Protein AF-A0A485KFQ1-F1 (afdb_monomer_lite)

Organism: NCBI:txid120398

Sequence (146 aa):
MKNAKMRSSYVKPFLTPDNMKERLRFAMGFLQPRLNGTYFFGNMYNYVHIDEKWFYLTTVKKKFYVYANEVVATRACKSKRFITKVMFLAAVARPRYDANKKCIFDRKIGIWPFVQKSVAVRTSRNRPKGAILTVTQSVDSDVYYD

Secondary structure (DSSP, 8-state):
------------PPPPHHHHHHHHHHHHTTEEE-TTS-EEE---TT-EEEEEEEEESS-SS------TTSPPPP---S-GGGS-EEEEEEEEE--EE-TT--EEE-SEEEEEE-EEEEE-SS-BTTB-TT-EEEEEPPP-GGG---

Radius of gyration: 24.22 Å; chains: 1; bounding box: 56×61×54 Å

InterPro domains:
  IPR036397 Ribonuclease H superfamily [G3DSA:3.30.420.10] (4-146)

Structure (mmCIF, N/CA/C/O backbone):
data_AF-A0A485KFQ1-F1
#
_entry.id   AF-A0A485KFQ1-F1
#
loop_
_atom_site.group_PDB
_atom_site.id
_atom_site.type_symbol
_atom_site.label_atom_id
_atom_site.label_alt_id
_atom_site.label_comp_id
_atom_site.label_asym_id
_atom_site.label_entity_id
_atom_site.label_seq_id
_atom_site.pdbx_PDB_ins_code
_atom_site.Cartn_x
_atom_site.Cartn_y
_atom_site.Cartn_z
_atom_site.occupancy
_atom_site.B_iso_or_equiv
_atom_site.auth_seq_id
_atom_site.auth_comp_id
_atom_site.auth_asym_id
_atom_site.auth_atom_id
_atom_site.pdbx_PDB_model_num
ATOM 1 N N . MET A 1 1 ? 16.852 43.339 10.471 1.00 48.38 1 MET A N 1
ATOM 2 C CA . MET A 1 1 ? 15.991 42.231 10.948 1.00 48.38 1 MET A CA 1
ATOM 3 C C . MET A 1 1 ? 16.315 40.971 10.153 1.00 48.38 1 MET A C 1
ATOM 5 O O . MET A 1 1 ? 16.280 41.025 8.931 1.00 48.38 1 MET A O 1
ATOM 9 N N . LYS A 1 2 ? 16.696 39.861 10.802 1.00 49.91 2 LYS A N 1
ATOM 10 C CA . LYS A 1 2 ? 16.892 38.575 10.110 1.00 49.91 2 LYS A CA 1
ATOM 11 C C . LYS A 1 2 ? 15.522 37.917 9.927 1.00 49.91 2 LYS A C 1
ATOM 13 O O . LYS A 1 2 ? 14.891 37.545 10.910 1.00 49.91 2 LYS A O 1
ATOM 18 N N . ASN A 1 3 ? 15.064 37.797 8.683 1.00 57.81 3 ASN A N 1
ATOM 19 C CA . ASN A 1 3 ? 13.780 37.169 8.369 1.00 57.81 3 ASN A CA 1
ATOM 20 C C . ASN A 1 3 ? 13.894 35.647 8.518 1.00 57.81 3 ASN A C 1
ATOM 22 O O . ASN A 1 3 ? 14.621 34.994 7.767 1.00 57.81 3 ASN A O 1
ATOM 26 N N . ALA A 1 4 ? 13.173 35.078 9.485 1.00 61.41 4 ALA A N 1
ATOM 27 C CA . ALA A 1 4 ? 13.074 33.635 9.653 1.00 61.41 4 ALA A CA 1
ATOM 28 C C . ALA A 1 4 ? 12.219 33.030 8.525 1.00 61.41 4 ALA A C 1
ATOM 30 O O . ALA A 1 4 ? 11.092 33.461 8.285 1.00 61.41 4 ALA A O 1
ATOM 31 N N . LYS A 1 5 ? 12.752 32.019 7.825 1.00 71.81 5 LYS A N 1
ATOM 32 C CA . LYS A 1 5 ? 12.019 31.226 6.825 1.00 71.81 5 LYS A CA 1
ATOM 33 C C . LYS A 1 5 ? 11.690 29.854 7.402 1.00 71.81 5 LYS A C 1
ATOM 35 O O . LYS A 1 5 ? 12.584 29.152 7.869 1.00 71.81 5 LYS A O 1
ATOM 40 N N . MET A 1 6 ? 10.423 29.454 7.319 1.00 67.00 6 MET A N 1
ATOM 41 C CA . MET A 1 6 ? 9.980 28.118 7.718 1.00 67.00 6 MET A CA 1
ATOM 42 C C . MET A 1 6 ? 10.586 27.063 6.784 1.00 67.00 6 MET A C 1
ATOM 44 O O . MET A 1 6 ? 10.418 27.134 5.566 1.00 67.00 6 MET A O 1
ATOM 48 N N . ARG A 1 7 ? 11.292 26.082 7.354 1.00 77.25 7 ARG A N 1
ATOM 49 C CA . ARG A 1 7 ? 11.815 24.907 6.645 1.00 77.25 7 ARG A CA 1
ATOM 50 C C . ARG A 1 7 ? 11.368 23.642 7.369 1.00 77.25 7 ARG A C 1
ATOM 52 O O . ARG A 1 7 ? 11.371 23.603 8.594 1.00 77.25 7 ARG A O 1
ATOM 59 N N . SER A 1 8 ? 11.006 22.614 6.610 1.00 83.44 8 SER A N 1
ATOM 60 C CA . SER A 1 8 ? 10.687 21.283 7.131 1.00 83.44 8 SER A CA 1
ATOM 61 C C . SER A 1 8 ? 11.793 20.296 6.776 1.00 83.44 8 SER A C 1
ATOM 63 O O . SER A 1 8 ? 12.249 20.267 5.632 1.00 83.44 8 SER A O 1
ATOM 65 N N . SER A 1 9 ? 12.177 19.450 7.727 1.00 88.94 9 SER A N 1
ATOM 66 C CA . SER A 1 9 ? 12.984 18.255 7.487 1.00 88.94 9 SER A CA 1
ATOM 67 C C . SER A 1 9 ? 12.147 17.008 7.774 1.00 88.94 9 SER A C 1
ATOM 69 O O . SER A 1 9 ? 11.267 17.013 8.635 1.00 88.94 9 SER A O 1
ATOM 71 N N . TYR A 1 10 ? 12.406 15.940 7.024 1.00 89.25 10 TYR A N 1
ATOM 72 C CA . TYR A 1 10 ? 11.812 14.628 7.260 1.00 89.25 10 TYR A CA 1
ATOM 73 C C . TYR A 1 10 ? 12.889 13.694 7.791 1.00 89.25 10 TYR A C 1
ATOM 75 O O . 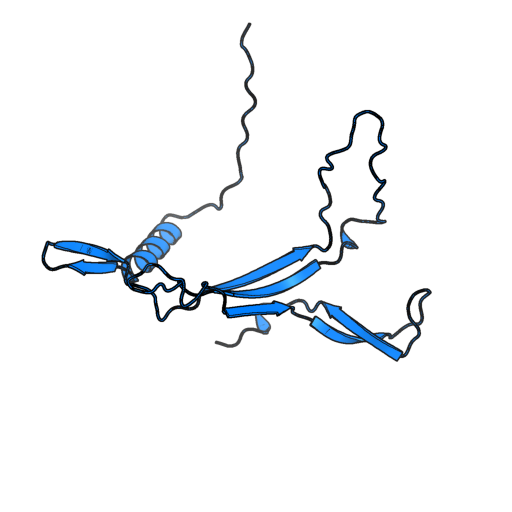TYR A 1 10 ? 14.023 13.722 7.307 1.00 89.25 10 TYR A O 1
ATOM 83 N N . VAL A 1 11 ? 12.522 12.847 8.750 1.00 89.00 11 VAL A N 1
ATOM 84 C CA . VAL A 1 11 ? 13.382 11.747 9.188 1.00 89.00 11 VAL A CA 1
ATOM 85 C C . VAL A 1 11 ? 13.553 10.792 8.011 1.00 89.00 11 VAL A C 1
ATOM 87 O O . VAL A 1 11 ? 12.570 10.335 7.426 1.00 89.00 11 VAL A O 1
ATOM 90 N N . LYS A 1 12 ? 14.803 10.516 7.646 1.00 88.12 12 LYS A N 1
ATOM 91 C CA . LYS A 1 12 ? 15.149 9.529 6.623 1.00 88.12 12 LYS A CA 1
ATOM 92 C C . LYS A 1 12 ? 15.696 8.279 7.313 1.00 88.12 12 LYS A C 1
ATOM 94 O O . LYS A 1 12 ? 16.394 8.428 8.317 1.00 88.12 12 LYS A O 1
ATOM 99 N N . PRO A 1 13 ? 15.417 7.073 6.794 1.00 87.88 13 PRO A N 1
ATOM 100 C CA . PRO A 1 13 ? 16.066 5.863 7.276 1.00 87.88 13 PRO A CA 1
ATOM 101 C C . PRO A 1 13 ? 17.586 6.006 7.191 1.00 87.88 13 PRO A C 1
ATOM 103 O O . PRO A 1 13 ? 18.110 6.483 6.181 1.00 87.88 13 PRO A O 1
ATOM 106 N N . PHE A 1 14 ? 18.283 5.598 8.246 1.00 91.38 14 PHE A N 1
ATOM 107 C CA . PHE A 1 14 ? 19.738 5.575 8.257 1.00 91.38 14 PHE A CA 1
ATOM 108 C C . PHE A 1 14 ? 20.232 4.392 7.414 1.00 91.38 14 PHE A C 1
ATOM 110 O O . PHE A 1 14 ? 19.858 3.247 7.665 1.00 91.38 14 PHE A O 1
ATOM 117 N N . LEU A 1 15 ? 21.040 4.667 6.390 1.00 92.62 15 LEU A N 1
ATOM 118 C CA . LEU A 1 15 ? 21.641 3.639 5.542 1.00 92.62 15 LEU A CA 1
ATOM 119 C C . LEU A 1 15 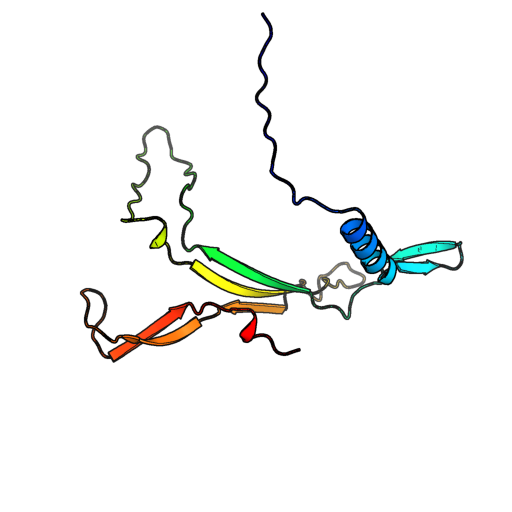? 23.107 3.479 5.925 1.00 92.62 15 LEU A C 1
ATOM 121 O O . LEU A 1 15 ? 23.888 4.418 5.782 1.00 92.62 15 LEU A O 1
ATOM 125 N N . THR A 1 16 ? 23.471 2.283 6.383 1.00 95.69 16 THR A N 1
ATOM 126 C CA . THR A 1 16 ? 24.873 1.908 6.566 1.00 95.69 16 THR A CA 1
ATOM 127 C C . THR A 1 16 ? 25.563 1.773 5.200 1.00 95.69 16 THR A C 1
ATOM 129 O O . THR A 1 16 ? 24.884 1.564 4.185 1.00 95.69 16 THR A O 1
ATOM 132 N N . PRO A 1 17 ? 26.903 1.867 5.143 1.00 96.69 17 PRO A N 1
ATOM 133 C CA . PRO A 1 17 ? 27.654 1.595 3.918 1.00 96.69 17 PRO A CA 1
ATOM 134 C C . PRO A 1 17 ? 27.314 0.230 3.299 1.00 96.69 17 PRO A C 1
ATOM 136 O O . PRO A 1 17 ? 27.126 0.137 2.086 1.00 96.69 17 PRO A O 1
ATOM 139 N N . ASP A 1 18 ? 27.126 -0.800 4.129 1.00 96.25 18 ASP A N 1
ATOM 140 C CA . ASP A 1 18 ? 26.746 -2.141 3.672 1.00 96.25 18 ASP A CA 1
ATOM 141 C C . ASP A 1 18 ? 25.340 -2.172 3.061 1.00 96.25 18 ASP A C 1
ATOM 143 O O . ASP A 1 18 ? 25.164 -2.675 1.951 1.00 96.25 18 ASP A O 1
ATOM 147 N N . ASN A 1 19 ? 24.352 -1.530 3.700 1.00 94.75 19 ASN A N 1
ATOM 148 C CA . ASN A 1 19 ? 22.999 -1.405 3.143 1.00 94.75 19 ASN A CA 1
ATOM 149 C C . ASN A 1 19 ? 23.012 -0.682 1.790 1.00 94.75 19 ASN A C 1
ATOM 151 O O . ASN A 1 19 ? 22.238 -1.009 0.890 1.00 94.75 19 ASN A O 1
ATOM 155 N N . MET A 1 20 ? 23.875 0.325 1.632 1.00 95.69 20 MET A N 1
ATOM 156 C CA . MET A 1 20 ? 24.024 1.042 0.368 1.00 95.69 20 MET A CA 1
ATOM 157 C C . MET A 1 20 ? 24.623 0.142 -0.717 1.00 95.69 20 MET A C 1
ATOM 159 O O . MET A 1 20 ? 24.123 0.130 -1.844 1.00 95.69 20 MET A O 1
ATOM 163 N N . LYS A 1 21 ? 25.648 -0.641 -0.369 1.00 96.56 21 LYS A N 1
ATOM 164 C CA . LYS A 1 21 ? 26.307 -1.589 -1.273 1.00 96.56 21 LYS A CA 1
ATOM 165 C C . LYS A 1 21 ? 25.350 -2.679 -1.748 1.00 96.56 21 LYS A C 1
ATOM 167 O O . LYS A 1 21 ? 25.287 -2.935 -2.948 1.00 96.56 21 LYS A O 1
ATOM 172 N N . GLU A 1 22 ? 24.567 -3.266 -0.848 1.00 96.50 22 GLU A N 1
ATOM 173 C CA . GLU A 1 22 ? 23.577 -4.290 -1.201 1.00 96.50 22 GLU A CA 1
ATOM 174 C C . GLU A 1 22 ? 22.467 -3.740 -2.096 1.00 96.50 22 GLU A C 1
ATOM 176 O O . GLU A 1 22 ? 22.130 -4.332 -3.121 1.00 96.50 22 GLU A O 1
ATOM 181 N N . ARG A 1 23 ? 21.954 -2.543 -1.796 1.00 95.00 23 ARG A N 1
ATOM 182 C CA . ARG A 1 23 ? 20.960 -1.888 -2.660 1.00 95.00 23 ARG A CA 1
ATOM 183 C C . ARG A 1 23 ? 21.502 -1.597 -4.056 1.00 95.00 23 ARG A C 1
ATOM 185 O O . ARG A 1 23 ? 20.757 -1.717 -5.027 1.00 95.00 23 ARG A O 1
ATOM 192 N N . LEU A 1 24 ? 22.775 -1.213 -4.160 1.00 95.00 24 LEU A N 1
ATOM 193 C CA . LEU A 1 24 ? 23.425 -0.984 -5.447 1.00 95.00 24 LEU A CA 1
ATOM 194 C C . LEU A 1 24 ? 23.588 -2.292 -6.227 1.00 95.00 24 LEU A C 1
ATOM 196 O O . LEU A 1 24 ? 23.235 -2.331 -7.402 1.00 95.00 24 LEU A O 1
ATOM 200 N N . ARG A 1 25 ? 24.057 -3.363 -5.574 1.00 96.06 25 ARG A N 1
ATOM 201 C CA . ARG A 1 25 ? 24.165 -4.705 -6.170 1.00 96.06 25 ARG A CA 1
ATOM 202 C C . ARG A 1 25 ? 22.820 -5.192 -6.698 1.00 96.06 25 ARG A C 1
ATOM 204 O O . ARG A 1 25 ? 22.731 -5.600 -7.852 1.00 96.06 25 ARG A O 1
ATOM 211 N N . PHE A 1 26 ? 21.769 -5.068 -5.889 1.00 93.50 26 PHE A N 1
ATOM 212 C CA . PHE A 1 26 ? 20.406 -5.397 -6.294 1.00 93.50 26 PHE A CA 1
ATOM 213 C C . PHE A 1 26 ? 19.979 -4.602 -7.535 1.00 93.50 26 PHE A C 1
ATOM 215 O O . PHE A 1 26 ? 19.541 -5.191 -8.517 1.00 93.50 26 PHE A O 1
ATOM 222 N N . ALA A 1 27 ? 20.167 -3.277 -7.538 1.00 92.62 27 ALA A N 1
ATOM 223 C CA . ALA A 1 27 ? 19.824 -2.430 -8.682 1.00 92.62 27 ALA A CA 1
ATOM 224 C C . ALA A 1 27 ? 20.617 -2.789 -9.953 1.00 92.62 27 ALA A C 1
ATOM 226 O O . ALA A 1 27 ? 20.053 -2.783 -11.048 1.00 92.62 27 ALA A O 1
ATOM 227 N N . MET A 1 28 ? 21.902 -3.132 -9.812 1.00 92.38 28 MET A N 1
ATOM 228 C CA . MET A 1 28 ? 22.753 -3.569 -10.922 1.00 92.38 28 MET A CA 1
ATOM 229 C C . MET A 1 28 ? 22.262 -4.873 -11.556 1.00 92.38 28 MET A C 1
ATOM 231 O O . MET A 1 28 ? 22.378 -5.019 -12.769 1.00 92.38 28 MET A O 1
ATOM 235 N N . GLY A 1 29 ? 21.645 -5.776 -10.787 1.00 91.38 29 GLY A N 1
ATOM 236 C CA . GLY A 1 29 ? 21.062 -7.019 -11.307 1.00 91.38 29 GLY A CA 1
ATOM 237 C C . GLY A 1 29 ? 19.942 -6.818 -12.339 1.00 91.38 29 GLY A C 1
ATOM 238 O O . GLY A 1 29 ? 19.640 -7.731 -13.101 1.00 91.38 29 GLY A O 1
ATOM 239 N N . PHE A 1 30 ? 19.346 -5.622 -12.412 1.00 91.06 30 PHE A N 1
ATOM 240 C CA . PHE A 1 30 ? 18.318 -5.286 -13.407 1.00 91.06 30 PHE A CA 1
ATOM 241 C C . PHE A 1 30 ? 18.877 -4.626 -14.672 1.00 91.06 30 PHE A C 1
ATOM 243 O O . PHE A 1 30 ? 18.112 -4.342 -15.602 1.00 91.06 30 PHE A O 1
ATOM 250 N N . LEU A 1 31 ? 20.179 -4.336 -14.709 1.00 92.81 31 LEU A N 1
ATOM 251 C CA . LEU A 1 31 ? 20.824 -3.715 -15.857 1.00 92.81 31 LEU A CA 1
ATOM 252 C C . LEU A 1 31 ? 21.191 -4.766 -16.902 1.00 92.81 31 LEU A C 1
ATOM 254 O O . LEU A 1 31 ? 21.726 -5.827 -16.597 1.00 92.81 31 LEU A O 1
ATOM 258 N N . GLN A 1 32 ? 20.929 -4.432 -18.158 1.00 89.75 32 GLN A N 1
ATOM 259 C CA . GLN A 1 32 ? 21.298 -5.220 -19.323 1.00 89.75 32 GLN A CA 1
ATOM 260 C C . GLN A 1 32 ? 22.300 -4.422 -20.170 1.00 89.75 32 GLN A C 1
ATOM 262 O O . GLN A 1 32 ? 22.094 -3.219 -20.385 1.00 89.75 32 GLN A O 1
ATOM 267 N N . PRO A 1 33 ? 23.392 -5.051 -20.638 1.00 89.56 33 PRO A N 1
ATOM 268 C CA . PRO A 1 33 ? 24.381 -4.387 -21.476 1.00 89.56 33 PRO A CA 1
ATOM 269 C C . PRO A 1 33 ? 23.849 -4.166 -22.899 1.00 89.56 33 PRO A C 1
ATOM 271 O O . PRO A 1 33 ? 23.048 -4.947 -23.416 1.00 89.56 33 PRO A O 1
ATOM 274 N N . ARG A 1 34 ? 24.323 -3.107 -23.558 1.00 87.69 34 ARG A N 1
ATOM 275 C CA . ARG A 1 34 ? 24.144 -2.857 -24.996 1.00 87.69 34 ARG A CA 1
ATOM 276 C C . ARG A 1 34 ? 25.470 -2.971 -25.734 1.00 87.69 34 ARG A C 1
ATOM 278 O O . ARG A 1 34 ? 26.535 -2.750 -25.169 1.00 87.69 34 ARG A O 1
ATOM 285 N N . LEU A 1 35 ? 25.373 -3.209 -27.042 1.00 86.06 35 LEU A N 1
ATOM 286 C CA . LEU A 1 35 ? 26.518 -3.301 -27.957 1.00 86.06 35 LEU A CA 1
ATOM 287 C C . LEU A 1 35 ? 27.389 -2.032 -27.990 1.00 86.06 35 LEU A C 1
ATOM 289 O O . LEU A 1 35 ? 28.575 -2.109 -28.273 1.00 86.06 35 LEU A O 1
ATOM 293 N N . ASN A 1 36 ? 26.825 -0.867 -27.665 1.00 88.62 36 ASN A N 1
ATOM 294 C CA . ASN A 1 36 ? 27.540 0.412 -27.614 1.00 88.62 36 ASN A CA 1
ATOM 295 C C . ASN A 1 36 ? 28.207 0.701 -26.249 1.00 88.62 36 ASN A C 1
ATOM 297 O O . ASN A 1 36 ? 28.537 1.851 -25.970 1.00 88.62 36 ASN A O 1
ATOM 301 N N . GLY A 1 37 ? 28.322 -0.296 -25.365 1.00 86.69 37 GLY A N 1
ATOM 302 C CA . GLY A 1 37 ? 28.915 -0.145 -24.031 1.00 86.69 37 GLY A CA 1
ATOM 303 C C . GLY A 1 37 ? 28.029 0.566 -22.999 1.00 86.69 37 GLY A C 1
ATOM 304 O O . GLY A 1 37 ? 28.458 0.773 -21.866 1.00 86.69 37 GLY A O 1
ATOM 305 N N . THR A 1 38 ? 26.792 0.935 -23.354 1.00 90.19 38 THR A N 1
ATOM 306 C CA . THR A 1 38 ? 25.824 1.518 -22.407 1.00 90.19 38 THR A CA 1
ATOM 307 C C . THR A 1 38 ? 24.973 0.442 -21.733 1.00 90.19 38 THR A C 1
ATOM 309 O O . THR A 1 38 ? 24.852 -0.677 -22.229 1.00 90.19 38 THR A O 1
ATOM 312 N N . TYR A 1 39 ? 24.346 0.789 -20.609 1.00 90.62 39 TYR A N 1
ATOM 313 C CA . TYR A 1 39 ? 23.421 -0.085 -19.889 1.00 90.62 39 TYR A CA 1
ATOM 314 C C . TYR A 1 39 ? 22.001 0.469 -19.954 1.00 90.62 39 TYR A C 1
ATOM 316 O O . TYR A 1 39 ? 21.788 1.680 -20.023 1.00 90.62 39 TYR A O 1
ATOM 324 N N . PHE A 1 40 ? 21.014 -0.415 -19.893 1.00 91.12 40 PHE A N 1
ATOM 325 C CA . PHE A 1 40 ? 19.613 -0.046 -19.731 1.00 91.12 40 PHE A CA 1
ATOM 326 C C . PHE A 1 40 ? 18.939 -0.997 -18.749 1.00 91.12 40 PHE A C 1
ATOM 328 O O . PHE A 1 40 ? 19.368 -2.134 -18.582 1.00 91.12 40 PHE A O 1
ATOM 335 N N . PHE A 1 41 ? 17.874 -0.541 -18.099 1.00 90.38 41 PHE A N 1
ATOM 336 C CA . PHE A 1 41 ? 17.059 -1.428 -17.278 1.00 90.38 41 PHE A CA 1
ATOM 337 C C . PHE A 1 41 ? 16.277 -2.389 -18.168 1.00 90.38 41 PHE A C 1
ATOM 339 O O . PHE A 1 41 ? 15.653 -1.959 -19.145 1.00 90.38 41 PHE A O 1
ATOM 346 N N . GLY A 1 42 ? 16.265 -3.669 -17.796 1.00 89.12 42 GLY A N 1
ATOM 347 C CA . GLY A 1 42 ? 15.388 -4.654 -18.416 1.00 89.12 42 GLY A CA 1
ATOM 348 C C . GLY A 1 42 ? 13.933 -4.170 -18.440 1.00 89.12 42 GLY A C 1
ATOM 349 O O . GLY A 1 42 ? 13.503 -3.328 -17.648 1.00 89.12 42 GLY A O 1
ATOM 350 N N . ASN A 1 43 ? 13.134 -4.691 -19.370 1.00 88.69 43 ASN A N 1
ATOM 351 C CA . ASN A 1 43 ? 11.747 -4.240 -19.513 1.00 88.69 43 ASN A CA 1
ATOM 352 C C . ASN A 1 43 ? 10.866 -4.582 -18.289 1.00 88.69 43 ASN A C 1
ATOM 354 O O . ASN A 1 43 ? 9.818 -3.967 -18.111 1.00 88.69 43 ASN A O 1
ATOM 358 N N . MET A 1 44 ? 11.295 -5.510 -17.429 1.00 90.69 44 MET A N 1
ATOM 359 C CA . MET A 1 44 ? 10.584 -5.958 -16.228 1.00 90.69 44 MET A CA 1
ATOM 360 C C . MET A 1 44 ? 9.140 -6.429 -16.489 1.00 90.6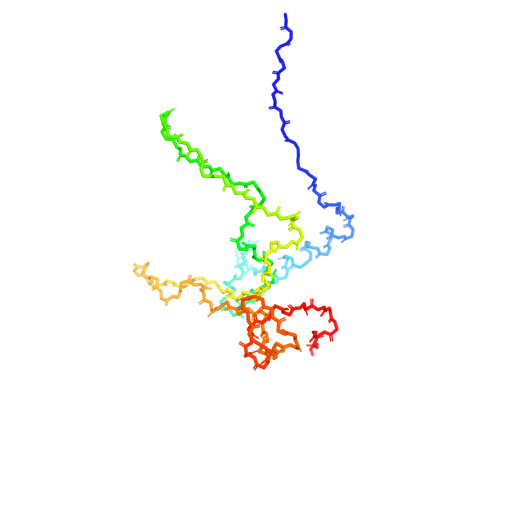9 44 MET A C 1
ATOM 362 O O . MET A 1 44 ? 8.307 -6.409 -15.587 1.00 90.69 44 MET A O 1
ATOM 366 N N . TYR A 1 45 ? 8.808 -6.870 -17.709 1.00 91.19 45 TYR A N 1
ATOM 367 C CA . TYR A 1 45 ? 7.441 -7.300 -18.029 1.00 91.19 45 TYR A CA 1
ATOM 368 C C . TYR A 1 45 ? 7.014 -8.576 -17.300 1.00 91.19 45 TYR A C 1
ATOM 370 O O . TYR A 1 45 ? 5.812 -8.796 -17.159 1.00 91.19 45 TYR A O 1
ATOM 378 N N . ASN A 1 46 ? 7.977 -9.359 -16.809 1.00 91.69 46 ASN A N 1
ATOM 379 C CA . ASN A 1 46 ? 7.751 -10.591 -16.052 1.00 91.69 46 ASN A CA 1
ATOM 380 C C . ASN A 1 46 ? 7.796 -10.378 -14.529 1.00 91.69 46 ASN A C 1
ATOM 382 O O . ASN A 1 46 ? 7.808 -11.350 -13.784 1.00 91.69 46 ASN A O 1
ATOM 386 N N . TYR A 1 47 ? 7.843 -9.126 -14.060 1.00 92.94 47 TYR A N 1
ATOM 387 C CA . TYR A 1 47 ? 7.870 -8.811 -12.635 1.00 92.94 47 TYR A CA 1
ATOM 388 C C . TYR A 1 47 ? 6.508 -8.323 -12.155 1.00 92.94 47 TYR A C 1
ATOM 390 O O . TYR A 1 47 ? 5.880 -7.454 -12.768 1.00 92.94 47 TYR A O 1
ATOM 398 N N . VAL A 1 48 ? 6.101 -8.854 -11.006 1.00 94.62 48 VAL A N 1
ATOM 399 C CA . VAL A 1 48 ? 4.969 -8.373 -10.223 1.00 94.62 48 VAL A CA 1
ATOM 400 C C . VAL A 1 48 ? 5.519 -7.818 -8.916 1.00 94.62 48 VAL A C 1
ATOM 402 O O . VAL A 1 48 ? 6.203 -8.517 -8.175 1.00 94.62 48 VAL A O 1
ATOM 405 N N . HIS A 1 49 ? 5.243 -6.548 -8.647 1.00 93.94 49 HIS A N 1
ATOM 406 C CA . HIS A 1 49 ? 5.572 -5.902 -7.387 1.00 93.94 49 HIS A CA 1
ATOM 407 C C . HIS A 1 49 ? 4.404 -6.069 -6.427 1.00 93.94 49 HIS A C 1
ATOM 409 O O . HIS A 1 49 ? 3.273 -5.695 -6.753 1.00 93.94 49 HIS A O 1
ATOM 415 N N . ILE A 1 50 ? 4.697 -6.617 -5.255 1.00 94.75 50 ILE A N 1
ATOM 416 C CA . ILE A 1 50 ? 3.729 -6.870 -4.195 1.00 94.75 50 ILE A CA 1
ATOM 417 C C . ILE A 1 50 ? 4.143 -6.041 -2.983 1.00 94.75 50 ILE A C 1
ATOM 419 O O . ILE A 1 50 ? 5.325 -5.982 -2.651 1.00 94.75 50 ILE A O 1
ATOM 423 N N . ASP A 1 51 ? 3.180 -5.370 -2.363 1.00 94.06 51 ASP A N 1
ATOM 424 C CA . ASP A 1 51 ? 3.391 -4.579 -1.151 1.00 94.06 51 ASP A CA 1
ATOM 425 C C . ASP A 1 51 ? 2.174 -4.683 -0.231 1.00 94.06 51 ASP A C 1
ATOM 427 O O . ASP A 1 51 ? 1.031 -4.793 -0.693 1.00 94.06 51 ASP A O 1
ATOM 431 N N . GLU A 1 52 ? 2.417 -4.611 1.073 1.00 92.19 52 GLU A N 1
ATOM 432 C CA . GLU A 1 52 ? 1.372 -4.531 2.085 1.00 92.19 52 GLU A CA 1
ATOM 433 C C . GLU A 1 52 ? 1.196 -3.097 2.564 1.00 92.19 52 GLU A C 1
ATOM 435 O O . GLU A 1 52 ? 2.151 -2.369 2.840 1.00 92.19 52 GLU A O 1
ATOM 440 N N . LYS A 1 53 ? -0.057 -2.680 2.745 1.00 90.94 53 LYS A N 1
ATOM 441 C CA . LYS A 1 53 ? -0.339 -1.339 3.244 1.00 90.94 53 LYS A CA 1
ATOM 442 C C . LYS A 1 53 ? -1.536 -1.278 4.170 1.00 90.94 53 LYS A C 1
ATOM 444 O O . LYS A 1 53 ? -2.615 -1.782 3.872 1.00 90.94 53 LYS A O 1
ATOM 449 N N . TRP A 1 54 ? -1.362 -0.551 5.273 1.00 90.62 54 TRP A N 1
ATOM 450 C CA . TRP A 1 54 ? -2.450 -0.177 6.172 1.00 90.62 54 TRP A CA 1
ATOM 451 C C . TRP A 1 54 ? -3.248 1.003 5.615 1.00 90.62 54 TRP A C 1
ATOM 453 O O . TRP A 1 54 ? -2.725 2.109 5.451 1.00 90.62 54 TRP A O 1
ATOM 463 N N . PHE A 1 55 ? -4.543 0.791 5.406 1.00 90.19 55 PHE A N 1
ATOM 464 C CA . PHE A 1 55 ? -5.508 1.825 5.060 1.00 90.19 55 PHE A CA 1
ATOM 465 C C . PHE A 1 55 ? -6.374 2.156 6.268 1.00 90.19 55 PHE A C 1
ATOM 467 O O . PHE A 1 55 ? -6.969 1.279 6.892 1.00 90.19 55 PHE A O 1
ATOM 474 N N . TYR A 1 56 ? -6.461 3.442 6.592 1.00 90.25 56 TYR A N 1
ATOM 475 C CA . TYR A 1 56 ? -7.304 3.937 7.672 1.00 90.25 56 TYR A CA 1
ATOM 476 C C . TYR A 1 56 ? -8.631 4.418 7.094 1.00 90.25 56 TYR A C 1
ATOM 478 O O . TYR A 1 56 ? -8.637 5.234 6.173 1.00 90.25 56 TYR A O 1
ATOM 486 N N . LEU A 1 57 ? -9.750 3.988 7.682 1.00 87.94 57 LEU A N 1
ATOM 487 C CA . LEU A 1 57 ? -11.088 4.439 7.276 1.00 87.94 57 LEU A CA 1
ATOM 488 C C . LEU A 1 57 ? -11.233 5.966 7.395 1.00 87.94 57 LEU A C 1
ATOM 490 O O . LEU A 1 57 ? -11.963 6.610 6.646 1.00 87.94 57 LEU A O 1
ATOM 494 N N . THR A 1 58 ? -10.496 6.569 8.329 1.00 87.62 58 THR A N 1
ATOM 495 C CA . THR A 1 58 ? -10.314 8.014 8.398 1.00 87.62 58 THR A CA 1
ATOM 496 C C . THR A 1 58 ? -8.933 8.387 8.917 1.00 87.62 58 THR A C 1
ATOM 498 O O . THR A 1 58 ? -8.372 7.712 9.770 1.00 87.62 58 THR A O 1
ATOM 501 N N . THR A 1 59 ? -8.423 9.543 8.498 1.00 86.19 59 THR A N 1
ATOM 502 C CA . THR A 1 59 ? -7.266 10.176 9.133 1.00 86.19 59 THR A CA 1
ATOM 503 C C . THR A 1 59 ? -7.658 10.922 10.410 1.00 86.19 59 THR A C 1
ATOM 505 O O . THR A 1 59 ? -8.801 11.360 10.575 1.00 86.19 59 THR A O 1
ATOM 508 N N . VAL A 1 60 ? -6.680 11.085 11.307 1.00 86.50 60 VAL A N 1
ATOM 509 C CA . VAL A 1 60 ? -6.805 11.872 12.547 1.00 86.50 60 VAL A CA 1
ATOM 510 C C . VAL A 1 60 ? -7.002 13.354 12.237 1.00 86.50 60 VAL A C 1
ATOM 512 O O . VAL A 1 60 ? -7.842 14.015 12.834 1.00 86.50 60 VAL A O 1
ATOM 515 N N . LYS A 1 61 ? -6.221 13.873 11.287 1.00 85.00 61 LYS A N 1
ATOM 516 C CA . LYS A 1 61 ? -6.330 15.240 10.788 1.00 85.00 61 LYS A CA 1
ATOM 517 C C . LYS A 1 61 ? -6.803 15.168 9.342 1.00 85.00 61 LYS A C 1
ATOM 519 O O . LYS A 1 61 ? -6.109 14.606 8.494 1.00 85.00 61 LYS A O 1
ATOM 524 N N . LYS A 1 62 ? -7.986 15.713 9.069 1.00 86.00 62 LYS A N 1
ATOM 525 C CA . LYS A 1 62 ? -8.534 15.865 7.719 1.00 86.00 62 LYS A CA 1
ATOM 526 C C . LYS A 1 62 ? -8.747 17.353 7.471 1.00 86.00 62 LYS A C 1
ATOM 528 O O . LYS A 1 62 ? -9.272 18.041 8.340 1.00 86.00 62 LYS A O 1
ATOM 533 N N . LYS A 1 63 ? -8.267 17.846 6.331 1.00 86.44 63 LYS A N 1
ATOM 534 C CA . LYS A 1 63 ? -8.509 19.225 5.904 1.00 86.44 63 LYS A CA 1
ATOM 535 C C . LYS A 1 63 ? -9.854 19.257 5.186 1.00 86.44 63 LYS A C 1
ATOM 537 O O . LYS A 1 63 ? -10.082 18.421 4.314 1.00 86.44 63 LYS A O 1
ATOM 542 N N . PHE A 1 64 ? -10.716 20.183 5.579 1.00 86.19 64 PHE A N 1
ATOM 543 C CA . PHE A 1 64 ? -11.978 20.461 4.907 1.00 86.19 64 PHE A CA 1
ATOM 544 C C . PHE A 1 64 ? -11.864 21.834 4.256 1.00 86.19 64 PHE A C 1
ATOM 546 O O . PHE A 1 64 ? -11.317 22.753 4.863 1.00 86.19 64 PHE A O 1
ATOM 553 N N . TYR A 1 65 ? -12.343 21.942 3.023 1.00 88.12 65 TYR A N 1
ATOM 554 C CA . TYR A 1 65 ? -12.599 23.225 2.386 1.00 88.12 65 TYR A CA 1
ATOM 555 C C . TYR A 1 65 ? -14.059 23.546 2.672 1.00 88.12 65 TYR A C 1
ATOM 557 O O . TYR A 1 65 ? -14.925 22.728 2.376 1.00 88.12 65 TYR A O 1
ATOM 565 N N . VAL A 1 66 ? -14.290 24.664 3.345 1.00 91.75 66 VAL A N 1
ATOM 566 C CA . VAL A 1 66 ? -15.593 25.081 3.865 1.00 91.75 66 VAL A CA 1
ATOM 567 C C . VAL A 1 66 ? -15.715 26.571 3.562 1.00 91.75 66 VAL A C 1
ATOM 569 O O . VAL A 1 66 ? -14.710 27.286 3.663 1.00 91.75 66 VAL A O 1
ATOM 572 N N . TYR A 1 67 ? -16.889 27.028 3.122 1.00 89.88 67 TYR A N 1
ATOM 573 C CA . TYR A 1 67 ? -17.106 28.452 2.858 1.00 89.88 67 TYR A CA 1
ATOM 574 C C . TYR A 1 67 ? -17.071 29.253 4.168 1.00 89.88 67 TYR A C 1
ATOM 576 O O . TYR A 1 67 ? -17.258 28.706 5.251 1.00 89.88 67 TYR A O 1
ATOM 584 N N . ALA A 1 68 ? -16.800 30.560 4.091 1.00 89.19 68 ALA A N 1
ATOM 585 C CA . ALA A 1 68 ? -16.548 31.389 5.277 1.00 89.19 68 ALA A CA 1
ATOM 586 C C . ALA A 1 68 ? -17.709 31.408 6.295 1.00 89.19 68 ALA A C 1
ATOM 588 O O . ALA A 1 68 ? -17.488 31.645 7.479 1.00 89.19 68 ALA A O 1
ATOM 589 N N . ASN A 1 69 ? -18.933 31.156 5.834 1.00 92.25 69 ASN A N 1
ATOM 590 C CA . ASN A 1 69 ? -20.165 31.125 6.618 1.00 92.25 69 ASN A CA 1
ATOM 591 C C . ASN A 1 69 ? -20.617 29.708 7.019 1.00 92.25 69 ASN A C 1
ATOM 593 O O . ASN A 1 69 ? -21.669 29.558 7.636 1.00 92.25 69 ASN A O 1
ATOM 597 N N . GLU A 1 70 ? -19.864 28.668 6.669 1.00 91.25 70 GLU A N 1
ATOM 598 C CA . GLU A 1 70 ? -20.225 27.283 6.954 1.00 91.25 70 GLU A CA 1
ATOM 599 C C . GLU A 1 70 ? -19.460 26.737 8.168 1.00 91.25 70 GLU A C 1
ATOM 601 O O . GLU A 1 70 ? -18.280 27.017 8.393 1.00 91.25 70 GLU A O 1
ATOM 606 N N . VAL A 1 71 ? -20.133 25.902 8.961 1.00 87.81 71 VAL A N 1
ATOM 607 C CA . VAL A 1 71 ? -19.526 25.251 10.127 1.00 87.81 71 VAL A CA 1
ATOM 608 C C . VAL A 1 71 ? -18.856 23.950 9.696 1.00 87.81 71 VAL A C 1
ATOM 610 O O . VAL A 1 71 ? -19.468 23.087 9.066 1.00 87.81 71 VAL A O 1
ATOM 613 N N . VAL A 1 72 ? -17.593 23.766 10.083 1.00 88.44 72 VAL A N 1
ATOM 614 C CA . VAL A 1 72 ? -16.873 22.511 9.839 1.00 88.44 72 VAL A CA 1
ATOM 615 C C . VAL A 1 72 ? -17.543 21.374 10.616 1.00 88.44 72 VAL A C 1
ATOM 617 O O . VAL A 1 72 ? -17.710 21.455 11.834 1.00 88.44 72 VAL A O 1
ATOM 620 N N . ALA A 1 73 ? -17.874 20.279 9.926 1.00 85.94 73 ALA A N 1
ATOM 621 C CA . ALA A 1 73 ? -18.455 19.096 10.555 1.00 85.94 73 ALA A CA 1
ATOM 622 C C . ALA A 1 73 ? -17.586 18.602 11.725 1.00 85.94 73 ALA A C 1
ATOM 624 O O . ALA A 1 73 ? -16.406 18.273 11.558 1.00 85.94 73 ALA A O 1
ATOM 625 N N . THR A 1 74 ? -18.183 18.518 12.916 1.00 85.06 74 THR A N 1
ATOM 626 C CA . THR A 1 74 ? -17.478 18.048 14.112 1.00 85.06 74 THR A CA 1
ATOM 627 C C . THR A 1 74 ? -17.267 16.542 14.017 1.00 85.06 74 THR A C 1
ATOM 629 O O . THR A 1 74 ? -18.204 15.772 13.812 1.00 85.06 74 THR A O 1
ATOM 632 N N . ARG A 1 75 ? -16.015 16.101 14.171 1.00 86.81 75 ARG A N 1
ATOM 633 C CA . ARG A 1 75 ? -15.639 14.685 14.108 1.00 86.81 75 ARG A CA 1
ATOM 634 C C . ARG A 1 75 ? -15.061 14.253 15.442 1.00 86.81 75 ARG A C 1
ATOM 636 O O . ARG A 1 75 ? -13.929 14.601 15.764 1.00 86.81 75 ARG A O 1
ATOM 643 N N . ALA A 1 76 ? -15.830 13.471 16.193 1.00 83.94 76 ALA A N 1
ATOM 644 C CA . ALA A 1 76 ? -15.425 12.953 17.492 1.00 83.94 76 ALA A CA 1
ATOM 645 C C . ALA A 1 76 ? -15.239 11.431 17.446 1.00 83.94 76 ALA A C 1
ATOM 647 O O . ALA A 1 76 ? -16.057 10.696 16.897 1.00 83.94 76 ALA A O 1
ATOM 648 N N . CYS A 1 77 ? -14.156 10.951 18.053 1.00 83.06 77 CYS A N 1
ATOM 649 C CA . CYS A 1 77 ? -13.953 9.541 18.369 1.00 83.06 77 CYS A CA 1
ATOM 650 C C . CYS A 1 77 ? -13.319 9.447 19.761 1.00 83.06 77 CYS A C 1
ATOM 652 O O . CYS A 1 77 ? -12.572 10.340 20.154 1.00 83.06 77 CYS A O 1
ATOM 654 N N . LYS A 1 78 ? -13.603 8.376 20.512 1.00 84.19 78 LYS A N 1
ATOM 655 C CA . LYS A 1 78 ? -13.094 8.227 21.890 1.00 84.19 78 LYS A CA 1
ATOM 656 C C . LYS A 1 78 ? -11.561 8.171 21.963 1.00 84.19 78 LYS A C 1
ATOM 658 O O . LYS A 1 78 ? -10.975 8.601 22.945 1.00 84.19 78 LYS A O 1
ATOM 663 N N . SER A 1 79 ? -10.907 7.612 20.943 1.00 86.94 79 SER A N 1
ATOM 664 C CA . SER A 1 79 ? -9.447 7.535 20.827 1.00 86.94 79 SER A CA 1
ATOM 665 C C . SER A 1 79 ? -9.049 7.228 19.386 1.00 86.94 79 SER A C 1
ATOM 667 O O . SER A 1 79 ? -9.756 6.502 18.686 1.00 86.94 79 SER A O 1
ATOM 669 N N . LYS A 1 80 ? -7.866 7.699 18.970 1.00 84.94 80 LYS A N 1
ATOM 670 C CA . LYS A 1 80 ? -7.261 7.383 17.662 1.00 84.94 80 LYS A CA 1
ATOM 671 C C . LYS A 1 80 ? -7.095 5.874 17.443 1.00 84.94 80 LYS A C 1
ATOM 673 O O . LYS A 1 80 ? -7.131 5.424 16.306 1.00 84.94 80 LYS A O 1
ATOM 678 N N . ARG A 1 81 ? -6.948 5.096 18.525 1.00 84.38 81 ARG A N 1
ATOM 679 C CA . ARG A 1 81 ? -6.828 3.628 18.478 1.00 84.38 81 ARG A CA 1
ATOM 680 C C . ARG A 1 81 ? -8.094 2.930 17.965 1.00 84.38 81 ARG A C 1
ATOM 682 O O . ARG A 1 81 ? -7.993 1.821 17.465 1.00 84.38 81 ARG A O 1
ATOM 689 N N . PHE A 1 82 ? -9.261 3.571 18.066 1.00 83.56 82 PHE A N 1
ATOM 690 C CA . PHE A 1 82 ? -10.531 3.021 17.576 1.00 83.56 82 PHE A CA 1
ATOM 691 C C . PHE A 1 82 ? -10.807 3.338 16.102 1.00 83.56 82 PHE A C 1
ATOM 693 O O . PHE A 1 82 ? -11.859 2.965 15.588 1.00 83.56 82 PHE A O 1
ATOM 700 N N . ILE A 1 83 ? -9.899 4.037 15.414 1.00 87.38 83 ILE A N 1
ATOM 701 C CA . ILE A 1 83 ? -10.014 4.228 13.971 1.00 87.38 83 ILE A CA 1
ATOM 702 C C . ILE A 1 83 ? -9.747 2.882 13.301 1.00 87.38 83 ILE A C 1
ATOM 704 O O . ILE A 1 83 ? -8.645 2.344 13.405 1.00 87.38 83 ILE A O 1
ATOM 708 N N . THR A 1 84 ? -10.747 2.360 12.593 1.00 87.19 84 THR A N 1
ATOM 709 C CA . THR A 1 84 ? -10.612 1.123 11.824 1.00 87.19 84 THR A CA 1
ATOM 710 C C . THR A 1 84 ? -9.481 1.261 10.810 1.00 87.19 84 THR A C 1
ATOM 712 O O . THR A 1 84 ? -9.495 2.167 9.969 1.00 87.19 84 THR A O 1
ATOM 715 N N . LYS A 1 85 ? -8.510 0.352 10.899 1.00 90.44 85 LYS A N 1
ATOM 716 C CA . LYS A 1 85 ? -7.435 0.182 9.925 1.00 90.44 85 LYS A CA 1
ATOM 717 C C . LYS A 1 85 ? -7.521 -1.219 9.336 1.00 90.44 85 LYS A C 1
ATOM 719 O O . LYS A 1 85 ? -7.693 -2.176 10.080 1.00 90.44 85 LYS A O 1
ATOM 724 N N . VAL A 1 86 ? -7.424 -1.321 8.020 1.00 91.00 86 VAL A N 1
ATOM 725 C CA . VAL A 1 86 ? -7.464 -2.582 7.275 1.00 91.00 86 VAL A CA 1
ATOM 726 C C . VAL A 1 86 ? -6.149 -2.696 6.520 1.00 91.00 86 VAL A C 1
ATOM 728 O O . VAL A 1 86 ? -5.735 -1.727 5.880 1.00 91.00 86 VAL A O 1
ATOM 731 N N . MET A 1 87 ? -5.479 -3.839 6.617 1.00 93.31 87 MET A N 1
ATOM 732 C CA . MET 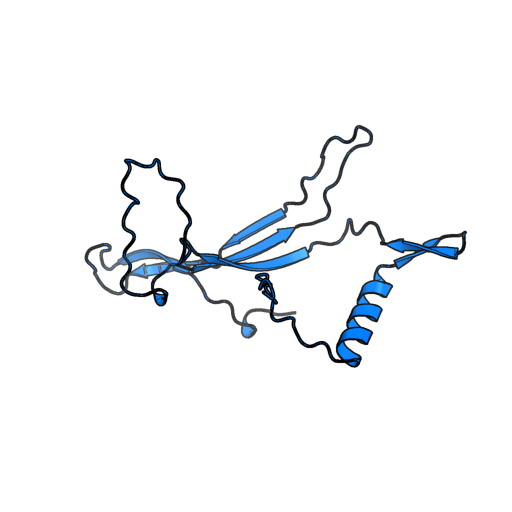A 1 87 ? -4.298 -4.103 5.806 1.00 93.31 87 MET A CA 1
ATOM 733 C C . MET A 1 87 ? -4.724 -4.679 4.466 1.00 93.31 87 MET A C 1
ATOM 735 O O . MET A 1 87 ? -5.649 -5.488 4.400 1.00 93.31 87 MET A O 1
ATOM 739 N N . PHE A 1 88 ? -4.061 -4.241 3.408 1.00 92.19 88 PHE A N 1
ATOM 740 C CA . PHE A 1 88 ? -4.279 -4.745 2.068 1.00 92.19 88 PHE A CA 1
ATOM 741 C C . PHE A 1 88 ? -2.957 -5.182 1.461 1.00 92.19 88 PHE A C 1
ATOM 743 O O . PHE A 1 88 ? -1.972 -4.450 1.554 1.00 92.19 88 PHE A O 1
ATOM 750 N N . LEU A 1 89 ? -2.986 -6.321 0.783 1.00 94.06 89 LEU A N 1
ATOM 751 C CA . LEU A 1 89 ? -1.962 -6.736 -0.159 1.00 94.06 89 LEU A CA 1
ATOM 752 C C . LEU A 1 89 ? -2.298 -6.134 -1.523 1.00 94.06 89 LEU A C 1
ATOM 754 O O . LEU A 1 89 ? -3.407 -6.328 -2.023 1.00 94.06 89 LEU A O 1
ATOM 758 N N . ALA A 1 90 ? -1.375 -5.396 -2.126 1.00 94.62 90 ALA A N 1
ATOM 759 C CA . ALA A 1 90 ? -1.542 -4.839 -3.461 1.00 94.62 90 ALA A CA 1
ATOM 760 C C . ALA A 1 90 ? -0.488 -5.418 -4.401 1.00 94.62 90 ALA A C 1
ATOM 762 O O . ALA A 1 90 ? 0.701 -5.385 -4.094 1.00 94.62 90 ALA A O 1
ATOM 763 N N . ALA A 1 91 ? -0.928 -5.897 -5.564 1.00 95.81 91 ALA A N 1
ATOM 764 C CA . ALA A 1 91 ? -0.044 -6.367 -6.621 1.00 95.81 91 ALA A CA 1
ATOM 765 C C . ALA A 1 91 ? -0.167 -5.469 -7.857 1.00 95.81 91 ALA A C 1
ATOM 767 O O . ALA A 1 91 ? -1.267 -5.212 -8.368 1.00 95.81 91 ALA A O 1
ATOM 768 N N . VAL A 1 92 ? 0.975 -4.997 -8.351 1.00 95.88 92 VAL A N 1
ATOM 769 C CA . VAL A 1 92 ? 1.082 -4.178 -9.560 1.00 95.88 92 VAL A CA 1
ATOM 770 C C . VAL A 1 92 ? 2.236 -4.659 -10.431 1.00 95.88 92 VAL A C 1
ATOM 772 O O . VAL A 1 92 ? 3.290 -5.041 -9.936 1.00 95.88 92 VAL A O 1
ATOM 775 N N . ALA A 1 93 ? 2.065 -4.610 -11.744 1.00 95.94 93 ALA A N 1
ATOM 776 C CA . ALA A 1 93 ? 3.122 -4.907 -12.712 1.00 95.94 93 ALA A CA 1
ATOM 777 C C . ALA A 1 93 ? 3.312 -3.723 -13.658 1.00 95.94 93 ALA A C 1
ATOM 779 O O . ALA A 1 93 ? 2.549 -2.765 -13.625 1.00 95.94 93 ALA A O 1
ATOM 780 N N . ARG A 1 94 ? 4.334 -3.735 -14.510 1.00 93.88 94 ARG A N 1
ATOM 781 C CA . ARG A 1 94 ? 4.574 -2.619 -15.436 1.00 93.88 94 ARG A CA 1
ATOM 782 C C . ARG A 1 94 ? 3.399 -2.455 -16.426 1.00 93.88 94 ARG A C 1
ATOM 784 O O . ARG A 1 94 ? 3.036 -3.441 -17.070 1.00 93.88 94 ARG A O 1
ATOM 791 N N . PRO A 1 95 ? 2.824 -1.244 -16.602 1.00 94.94 95 PRO A N 1
ATOM 792 C CA . PRO A 1 95 ? 1.776 -1.031 -17.597 1.00 94.94 95 PRO A CA 1
ATOM 793 C C . PRO A 1 95 ? 2.293 -1.274 -19.019 1.00 94.94 95 PRO A C 1
ATOM 795 O O . PRO A 1 95 ? 3.458 -0.997 -19.321 1.00 94.94 95 PRO A O 1
ATOM 798 N N . ARG A 1 96 ? 1.421 -1.792 -19.889 1.00 93.12 96 ARG A N 1
ATOM 799 C CA . ARG A 1 96 ? 1.747 -2.169 -21.273 1.00 93.12 96 ARG A CA 1
ATOM 800 C C . ARG A 1 96 ? 0.872 -1.389 -22.248 1.00 93.12 96 ARG A C 1
ATOM 802 O O . ARG A 1 96 ? -0.329 -1.247 -22.021 1.00 93.12 96 ARG A O 1
ATOM 809 N N . TYR A 1 97 ? 1.477 -0.911 -23.329 1.00 93.75 97 TYR A N 1
ATOM 810 C CA . TYR A 1 97 ? 0.828 -0.091 -24.349 1.00 93.75 97 TYR A CA 1
ATOM 811 C C . TYR A 1 97 ? 1.080 -0.680 -25.738 1.00 93.75 97 TYR A C 1
ATOM 813 O O . TYR A 1 97 ? 2.143 -1.249 -25.978 1.00 93.75 97 TYR A O 1
ATOM 821 N N . ASP A 1 98 ? 0.104 -0.529 -26.627 1.00 93.44 98 ASP A N 1
ATOM 822 C CA . ASP A 1 98 ? 0.215 -0.850 -28.051 1.00 93.44 98 ASP A CA 1
ATOM 823 C C . ASP A 1 98 ? 1.115 0.166 -28.789 1.00 93.44 98 ASP A C 1
ATOM 825 O O . ASP A 1 98 ? 1.417 1.242 -28.260 1.00 93.44 98 ASP A O 1
ATOM 829 N N . ALA A 1 99 ? 1.486 -0.125 -30.038 1.00 93.25 99 ALA A N 1
ATOM 830 C CA . ALA A 1 99 ? 2.198 0.776 -30.945 1.00 93.25 99 ALA A CA 1
ATOM 831 C C . ALA A 1 99 ? 1.504 2.145 -31.079 1.00 93.25 99 ALA A C 1
ATOM 833 O O . ALA A 1 99 ? 2.166 3.181 -31.115 1.00 93.25 99 ALA A O 1
ATOM 834 N N . ASN A 1 100 ? 0.167 2.166 -31.032 1.00 95.44 100 ASN A N 1
ATOM 835 C CA . ASN A 1 100 ? -0.644 3.388 -31.049 1.00 95.44 100 ASN A CA 1
ATOM 836 C C . ASN A 1 100 ? -0.765 4.079 -29.674 1.00 95.44 100 ASN A C 1
ATOM 838 O O . ASN A 1 100 ? -1.643 4.915 -29.472 1.00 95.44 100 ASN A O 1
ATOM 842 N N . LYS A 1 101 ? 0.070 3.709 -28.692 1.00 91.25 101 LYS A N 1
ATOM 843 C CA . LYS A 1 101 ? 0.045 4.194 -27.296 1.00 91.25 101 LYS A CA 1
ATOM 844 C C . LYS A 1 101 ? -1.273 3.934 -26.555 1.00 91.25 101 LYS A C 1
ATOM 846 O O . LYS A 1 101 ? -1.534 4.538 -25.515 1.00 91.25 101 LYS A O 1
ATOM 851 N N . LYS A 1 102 ? -2.097 3.005 -27.041 1.00 94.75 102 LYS A N 1
ATOM 852 C CA . LYS A 1 102 ? -3.308 2.565 -26.343 1.00 94.75 102 LYS A CA 1
ATOM 853 C C . LYS A 1 102 ? -2.924 1.627 -25.200 1.00 94.75 102 LYS A C 1
ATOM 855 O O . LYS A 1 102 ? -2.162 0.689 -25.406 1.00 94.75 102 LYS A O 1
ATOM 860 N N . CYS A 1 103 ? -3.432 1.883 -23.997 1.00 93.94 103 CYS A N 1
ATOM 861 C CA . CYS A 1 103 ? -3.170 1.039 -22.831 1.00 93.94 103 CYS A CA 1
ATOM 862 C C . CYS A 1 103 ? -3.799 -0.352 -23.027 1.00 93.94 103 CYS A C 1
ATOM 864 O O . CYS A 1 103 ? -5.015 -0.454 -23.179 1.00 93.94 103 CYS A O 1
ATOM 866 N N . ILE A 1 104 ? -2.972 -1.400 -23.029 1.00 94.94 104 ILE A N 1
ATOM 867 C CA . ILE A 1 104 ? -3.397 -2.810 -23.072 1.00 94.94 104 ILE A CA 1
ATOM 868 C C . ILE A 1 104 ? -3.508 -3.357 -21.646 1.00 94.94 104 ILE A C 1
ATOM 870 O O . ILE A 1 104 ? -4.391 -4.153 -21.342 1.00 94.94 104 ILE A O 1
ATOM 874 N N . PHE A 1 105 ? -2.613 -2.916 -20.760 1.00 93.81 105 PHE A N 1
ATOM 875 C CA . PHE A 1 105 ? -2.602 -3.309 -19.359 1.00 93.81 105 PHE A CA 1
ATOM 876 C C . PHE A 1 105 ? -2.273 -2.107 -18.480 1.00 93.81 105 PHE A C 1
ATOM 878 O O . PHE A 1 105 ? -1.216 -1.490 -18.625 1.00 93.81 105 PHE A O 1
ATOM 885 N N . ASP A 1 106 ? -3.168 -1.790 -17.546 1.00 93.56 106 ASP A N 1
ATOM 886 C CA . ASP A 1 106 ? -3.142 -0.542 -16.781 1.00 93.56 106 ASP A CA 1
ATOM 887 C C . ASP A 1 106 ? -2.226 -0.567 -15.554 1.00 93.56 106 ASP A C 1
ATOM 889 O O . ASP A 1 106 ? -2.218 0.422 -14.819 1.00 93.56 106 ASP A O 1
ATOM 893 N N . ARG A 1 107 ? -1.440 -1.645 -15.374 1.00 95.00 107 ARG A N 1
ATOM 894 C CA . ARG A 1 107 ? -0.540 -1.960 -14.244 1.00 95.00 107 ARG A CA 1
ATOM 895 C C . ARG A 1 107 ? -1.183 -2.677 -13.063 1.00 95.00 107 ARG A C 1
ATOM 897 O O . ARG A 1 107 ? -0.450 -3.173 -12.208 1.00 95.00 107 ARG A O 1
ATOM 904 N N . LYS A 1 108 ? -2.511 -2.688 -12.948 1.00 94.50 108 LYS A N 1
ATOM 905 C CA . LYS A 1 108 ? -3.193 -3.169 -11.743 1.00 94.50 108 LYS A CA 1
ATOM 906 C C . LYS A 1 108 ? -3.500 -4.651 -11.882 1.00 94.50 108 LYS A C 1
ATOM 908 O O . LYS A 1 108 ? -4.119 -5.063 -12.854 1.00 94.50 108 LYS A O 1
ATOM 913 N N . ILE A 1 109 ? -3.082 -5.439 -10.896 1.00 94.38 109 ILE A N 1
ATOM 914 C CA . ILE A 1 109 ? -3.423 -6.864 -10.833 1.00 94.38 109 ILE A CA 1
ATOM 915 C C . ILE A 1 109 ? -4.548 -7.058 -9.828 1.00 94.38 109 ILE A C 1
ATOM 917 O O . ILE A 1 109 ? -5.589 -7.614 -10.158 1.00 94.38 109 ILE A O 1
ATOM 921 N N . GLY A 1 110 ? -4.372 -6.538 -8.614 1.00 95.25 110 GLY A N 1
ATOM 922 C CA . GLY A 1 110 ? -5.404 -6.633 -7.599 1.00 95.25 110 GLY A CA 1
ATOM 923 C C . GLY A 1 110 ? -5.018 -5.987 -6.283 1.00 95.25 110 GLY A C 1
ATOM 924 O O . GLY A 1 110 ? -3.877 -5.569 -6.065 1.00 95.25 110 GLY A O 1
ATOM 925 N N . ILE A 1 111 ? -6.024 -5.888 -5.422 1.00 94.94 111 ILE A N 1
ATOM 926 C CA . ILE A 1 111 ? -5.884 -5.468 -4.039 1.00 94.94 111 ILE A CA 1
ATOM 927 C C . ILE A 1 111 ? -6.757 -6.380 -3.177 1.00 94.94 111 ILE A C 1
ATOM 929 O O . ILE A 1 111 ? -7.950 -6.535 -3.445 1.00 94.94 111 ILE A O 1
ATOM 933 N N . TRP A 1 112 ? -6.167 -6.994 -2.158 1.00 94.38 112 TRP A N 1
ATOM 934 C CA . TRP A 1 112 ? -6.838 -7.976 -1.313 1.00 94.38 112 TRP A CA 1
ATOM 935 C C . TRP A 1 112 ? -6.774 -7.539 0.148 1.00 94.38 112 TRP A C 1
ATOM 937 O O . TRP A 1 112 ? -5.678 -7.331 0.667 1.00 94.38 112 TRP A O 1
ATOM 947 N N . PRO A 1 113 ? -7.924 -7.349 0.819 1.00 93.94 113 PRO A N 1
ATOM 948 C CA . PRO A 1 113 ? -7.943 -7.041 2.240 1.00 93.94 113 PRO A CA 1
ATOM 949 C C . PRO A 1 113 ? -7.621 -8.282 3.073 1.00 93.94 113 PRO A C 1
ATOM 951 O O . PRO A 1 113 ? -8.188 -9.350 2.843 1.00 93.94 113 PRO A O 1
ATOM 954 N N . PHE A 1 114 ? -6.821 -8.112 4.122 1.00 91.75 114 PHE A N 1
ATOM 955 C CA . PHE A 1 114 ? -6.673 -9.114 5.175 1.00 91.75 114 PHE A CA 1
ATOM 956 C C . PHE A 1 114 ? -7.852 -9.025 6.143 1.00 91.75 114 PHE A C 1
ATOM 958 O O . PHE A 1 114 ? -7.854 -8.272 7.126 1.00 91.75 114 PHE A O 1
ATOM 965 N N . VAL A 1 115 ? -8.910 -9.763 5.814 1.00 91.88 115 VAL A N 1
ATOM 966 C CA . VAL A 1 115 ? -10.145 -9.824 6.595 1.00 91.88 115 VAL A CA 1
ATOM 967 C C . VAL A 1 115 ? -10.645 -11.254 6.737 1.00 91.88 115 VAL A C 1
ATOM 969 O O . VAL A 1 115 ? -10.548 -12.064 5.822 1.00 91.88 115 VAL A O 1
ATOM 972 N N . GLN A 1 116 ? -11.261 -11.534 7.879 1.00 91.81 116 GLN A N 1
ATOM 973 C CA . GLN A 1 116 ? -11.881 -12.813 8.195 1.00 91.81 116 GLN A CA 1
ATOM 974 C C . GLN A 1 116 ? -13.353 -12.605 8.551 1.00 91.81 116 GLN A C 1
ATOM 976 O O . GLN A 1 116 ? -13.723 -11.618 9.191 1.00 91.81 116 GLN A O 1
ATOM 981 N N . LYS A 1 117 ? -14.208 -13.565 8.185 1.00 92.31 117 LYS A N 1
ATOM 982 C CA . LYS A 1 117 ? -15.558 -13.667 8.748 1.00 92.31 117 LYS A CA 1
ATOM 983 C C . LYS A 1 117 ? -15.472 -14.319 10.130 1.00 92.31 117 LYS A C 1
ATOM 985 O O . LYS A 1 117 ? -15.036 -15.458 10.252 1.00 92.31 117 LYS A O 1
ATOM 990 N N . SER A 1 118 ? -15.877 -13.597 11.165 1.00 90.81 118 SER A N 1
ATOM 991 C CA . SER A 1 118 ? -15.955 -14.081 12.547 1.00 90.81 118 SER A CA 1
ATOM 992 C C . SER A 1 118 ? -17.358 -13.880 13.103 1.00 90.81 118 SER A C 1
ATOM 994 O O . SER A 1 118 ? -18.116 -13.040 12.622 1.00 90.81 118 SER A O 1
ATOM 996 N N . VAL A 1 119 ? -17.715 -14.650 14.123 1.00 92.88 119 VAL A N 1
ATOM 997 C CA . VAL A 1 119 ? -19.021 -14.541 14.773 1.00 92.88 119 VAL A CA 1
ATOM 998 C C . VAL A 1 119 ? -18.936 -13.563 15.943 1.00 92.88 119 VAL A C 1
ATOM 1000 O O . VAL A 1 119 ? -17.999 -13.599 16.741 1.00 92.88 119 VAL A O 1
ATOM 1003 N N . ALA A 1 120 ? -19.933 -12.689 16.083 1.00 88.69 120 ALA A N 1
ATOM 1004 C CA . ALA A 1 120 ? -20.042 -11.802 17.232 1.00 88.69 120 ALA A CA 1
ATOM 1005 C C . ALA A 1 120 ? -20.191 -12.611 18.536 1.00 88.69 120 ALA A C 1
ATOM 1007 O O . ALA A 1 120 ? -21.245 -13.187 18.805 1.00 88.69 120 ALA A O 1
ATOM 1008 N N . VAL A 1 121 ? -19.143 -12.616 19.368 1.00 88.88 121 VAL A N 1
ATOM 1009 C CA . VAL A 1 121 ? -19.104 -13.359 20.646 1.00 88.88 121 VAL A CA 1
ATOM 1010 C C . VAL A 1 121 ? -20.061 -12.777 21.691 1.00 88.88 121 VAL A C 1
ATOM 1012 O O . VAL A 1 121 ? -20.643 -13.505 22.495 1.00 88.88 121 VAL A O 1
ATOM 1015 N N . ARG A 1 122 ? -20.231 -11.451 21.687 1.00 89.19 122 ARG A N 1
ATOM 1016 C CA . ARG A 1 122 ? -21.060 -10.709 22.644 1.00 89.19 122 ARG A CA 1
ATOM 1017 C C . ARG A 1 122 ? -22.096 -9.873 21.914 1.00 89.19 122 ARG A C 1
ATOM 1019 O O . ARG A 1 122 ? -21.783 -9.252 20.896 1.00 89.19 122 ARG A O 1
ATOM 1026 N N . THR A 1 123 ? -23.286 -9.797 22.496 1.00 87.62 123 THR A N 1
ATOM 1027 C CA . THR A 1 123 ? -24.317 -8.839 22.102 1.00 87.62 123 THR A CA 1
ATOM 1028 C C . THR A 1 123 ? -23.819 -7.428 22.401 1.00 87.62 123 THR A C 1
ATOM 1030 O O . THR A 1 123 ? -23.280 -7.157 23.474 1.00 87.62 123 THR A O 1
ATOM 1033 N N . SER A 1 124 ? -23.977 -6.515 21.454 1.00 86.94 124 SER A N 1
ATOM 1034 C CA . SER A 1 124 ? -23.793 -5.087 21.684 1.00 86.94 124 SER A CA 1
ATOM 1035 C C . SER A 1 124 ? -24.926 -4.309 21.033 1.00 86.94 124 SER A C 1
ATOM 1037 O O . SER A 1 124 ? -25.676 -4.848 20.221 1.00 86.94 124 SER A O 1
ATOM 1039 N N . ARG A 1 125 ? -25.021 -3.014 21.350 1.00 88.12 125 ARG A N 1
ATOM 1040 C CA . ARG A 1 125 ? -26.058 -2.125 20.805 1.00 88.12 125 ARG A CA 1
ATOM 1041 C C . ARG A 1 125 ? -26.179 -2.182 19.277 1.00 88.12 125 ARG A C 1
ATOM 1043 O O . ARG A 1 125 ? -27.263 -1.997 18.750 1.00 88.12 125 ARG A O 1
ATOM 1050 N N . ASN A 1 126 ? -25.070 -2.434 18.579 1.00 83.06 126 ASN A N 1
ATOM 1051 C CA . ASN A 1 126 ? -25.019 -2.399 17.118 1.00 83.06 126 ASN A CA 1
ATOM 1052 C C . ASN A 1 126 ? -24.944 -3.800 16.480 1.00 83.06 126 ASN A C 1
ATOM 1054 O O . ASN A 1 126 ? -24.819 -3.888 15.262 1.00 83.06 126 ASN A O 1
ATOM 1058 N N . ARG A 1 127 ? -24.925 -4.888 17.268 1.00 84.88 127 ARG A N 1
ATOM 1059 C CA . ARG A 1 127 ? -24.801 -6.258 16.740 1.00 84.88 127 ARG A CA 1
ATOM 1060 C C . ARG A 1 127 ? -25.293 -7.324 17.733 1.00 84.88 127 ARG A C 1
ATOM 1062 O O . ARG A 1 127 ? -24.787 -7.372 18.859 1.00 84.88 127 ARG A O 1
ATOM 1069 N N . PRO A 1 128 ? -26.213 -8.220 17.337 1.00 91.44 128 PRO A N 1
ATOM 1070 C CA . PRO A 1 128 ? -26.585 -9.359 18.167 1.00 91.44 128 PRO A CA 1
ATOM 1071 C C . PRO A 1 128 ? -25.451 -10.393 18.241 1.00 91.44 128 PRO A C 1
ATOM 1073 O O . PRO A 1 128 ? -24.615 -10.488 17.337 1.00 91.44 128 PRO A O 1
ATOM 1076 N N . LYS A 1 129 ? -25.419 -11.182 19.323 1.00 91.62 129 LYS A N 1
ATOM 1077 C CA . LYS A 1 129 ? -24.542 -12.360 19.419 1.00 91.62 129 LYS A CA 1
ATOM 1078 C C . LYS A 1 129 ? -24.885 -13.324 18.279 1.00 91.62 129 LYS A C 1
ATOM 1080 O O . LYS A 1 129 ?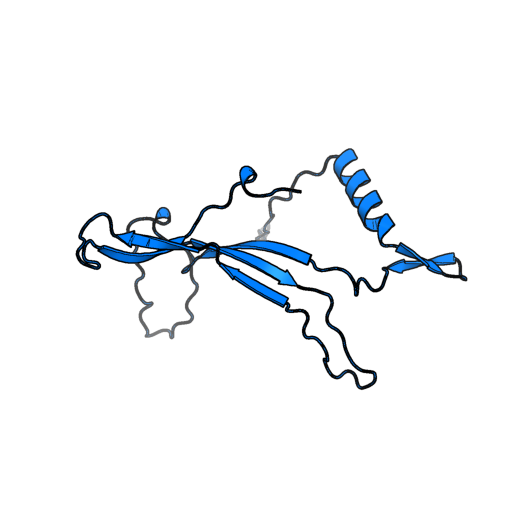 -26.058 -13.526 17.990 1.00 91.62 129 LYS A O 1
ATOM 1085 N N . GLY A 1 130 ? -23.878 -13.902 17.631 1.00 91.00 130 GLY A N 1
ATOM 1086 C CA . GLY A 1 130 ? -24.090 -14.801 16.490 1.00 91.00 130 GLY A CA 1
ATOM 1087 C C . GLY A 1 130 ? -24.040 -14.126 15.113 1.00 91.00 130 GLY A C 1
ATOM 1088 O O . GLY A 1 130 ? -23.914 -14.823 14.113 1.00 91.00 130 GLY A O 1
ATOM 1089 N N . ALA A 1 131 ? -24.071 -12.790 15.031 1.00 92.00 131 ALA A N 1
ATOM 1090 C CA . ALA A 1 131 ? -23.958 -12.094 13.748 1.00 92.00 131 ALA A CA 1
ATOM 1091 C C . ALA A 1 131 ? -22.593 -12.348 13.083 1.00 92.00 131 ALA A C 1
ATOM 1093 O O . ALA A 1 131 ? -21.555 -12.262 13.747 1.00 92.00 131 ALA A O 1
ATOM 1094 N N . ILE A 1 132 ? -22.591 -12.614 11.772 1.00 91.44 132 ILE A N 1
ATOM 1095 C CA . ILE A 1 132 ? -21.365 -12.734 10.972 1.00 91.44 132 ILE A CA 1
ATOM 1096 C C . ILE A 1 132 ? -20.775 -11.337 10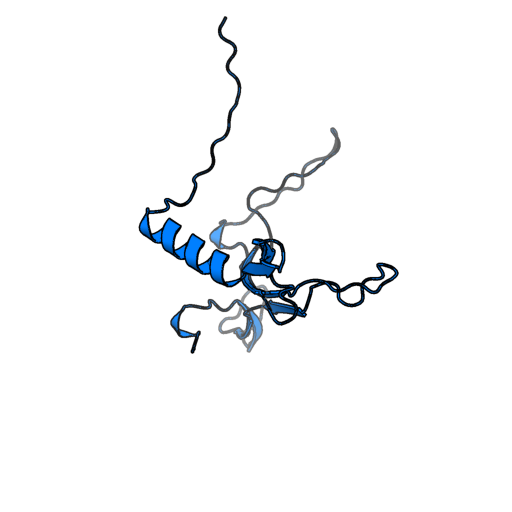.774 1.00 91.44 132 ILE A C 1
ATOM 1098 O O . ILE A 1 132 ? -21.446 -10.423 10.299 1.00 91.44 132 ILE A O 1
ATOM 1102 N N . LEU A 1 133 ? -19.507 -11.177 11.130 1.00 87.88 133 LEU A N 1
ATOM 1103 C CA . LEU A 1 133 ? -18.765 -9.929 11.058 1.00 87.88 133 LEU A CA 1
ATOM 1104 C C . LEU A 1 133 ? -17.505 -10.105 10.230 1.00 87.88 133 LEU A C 1
ATOM 1106 O O . LEU A 1 133 ? -16.729 -11.029 10.455 1.00 87.88 133 LEU A O 1
ATOM 1110 N N . THR A 1 134 ? -17.246 -9.144 9.356 1.00 89.62 134 THR A N 1
ATOM 1111 C CA . THR A 1 134 ? -15.939 -9.004 8.720 1.00 89.62 134 THR A CA 1
ATOM 1112 C C . THR A 1 134 ? -15.009 -8.268 9.678 1.00 89.62 134 THR A C 1
ATOM 1114 O O . THR A 1 134 ? -15.227 -7.094 9.984 1.00 89.62 134 THR A O 1
ATOM 1117 N N . VAL A 1 135 ? -13.993 -8.960 10.183 1.00 89.44 135 VAL A N 1
ATOM 1118 C CA . VAL A 1 135 ? -12.976 -8.410 11.087 1.00 89.44 135 VAL A CA 1
ATOM 1119 C C . VAL A 1 135 ? -11.628 -8.355 10.389 1.00 89.44 135 VAL A C 1
ATOM 1121 O O . VAL A 1 135 ? -11.316 -9.195 9.550 1.00 89.44 135 VAL A O 1
ATOM 1124 N N . THR A 1 136 ? -10.836 -7.343 10.722 1.00 88.31 136 THR A N 1
ATOM 1125 C CA . THR A 1 136 ? -9.484 -7.166 10.187 1.00 88.31 136 THR A CA 1
ATOM 1126 C C . THR A 1 136 ? -8.535 -8.152 10.840 1.00 88.31 136 THR A C 1
ATOM 1128 O O . THR A 1 136 ? -8.527 -8.260 12.068 1.00 88.31 136 THR A O 1
ATOM 1131 N N . GLN A 1 137 ? -7.720 -8.817 10.033 1.00 85.50 137 GLN A N 1
ATOM 1132 C CA . GLN A 1 137 ? -6.681 -9.724 10.499 1.00 85.50 137 GLN A CA 1
ATOM 1133 C C . GLN A 1 137 ? -5.333 -8.990 10.501 1.00 85.50 137 GLN A C 1
ATOM 1135 O O . GLN A 1 137 ? -5.033 -8.245 9.567 1.00 85.50 137 GLN A O 1
ATOM 1140 N N . SER A 1 138 ? -4.551 -9.148 11.573 1.00 79.50 138 SER A N 1
ATOM 1141 C CA . SER A 1 138 ? -3.135 -8.756 11.559 1.00 79.50 138 SER A CA 1
ATOM 1142 C C . SER A 1 138 ? -2.364 -9.848 10.832 1.00 79.50 138 SER A C 1
ATOM 1144 O O . SER A 1 138 ? -2.607 -11.021 11.113 1.00 79.50 138 SER A O 1
ATOM 1146 N N . VAL A 1 139 ? -1.482 -9.472 9.910 1.00 74.31 139 VAL A N 1
ATOM 1147 C CA . VAL A 1 139 ? -0.517 -10.405 9.319 1.00 74.31 139 VAL A CA 1
ATOM 1148 C C . VAL A 1 139 ? 0.818 -10.099 9.966 1.00 74.31 139 VAL A C 1
ATOM 1150 O O . VAL A 1 139 ? 1.260 -8.949 9.956 1.00 74.31 139 VAL A O 1
ATOM 1153 N N . ASP A 1 140 ? 1.399 -11.131 10.556 1.00 73.81 140 ASP A N 1
ATOM 1154 C CA . ASP A 1 140 ? 2.728 -11.104 11.147 1.00 73.81 140 ASP A CA 1
ATOM 1155 C C . ASP A 1 140 ? 3.656 -11.961 10.264 1.00 73.81 140 ASP A C 1
ATOM 1157 O O . ASP A 1 140 ? 3.185 -12.710 9.402 1.00 73.81 140 ASP A O 1
ATOM 1161 N N . SER A 1 141 ? 4.974 -11.847 10.445 1.00 68.25 141 SER A N 1
ATOM 1162 C CA . SER A 1 141 ? 5.973 -12.531 9.603 1.00 68.25 141 SER A CA 1
ATOM 1163 C C . SER A 1 141 ? 5.788 -14.047 9.527 1.00 68.25 141 SER A C 1
ATOM 1165 O O . SER A 1 141 ? 6.120 -14.645 8.513 1.00 68.25 141 SER A O 1
ATOM 1167 N N . ASP A 1 142 ? 5.213 -14.653 10.565 1.00 70.50 142 ASP A N 1
ATOM 1168 C CA . ASP A 1 142 ? 5.050 -16.105 10.698 1.00 70.50 142 ASP A CA 1
ATOM 1169 C C . ASP A 1 142 ? 4.034 -16.701 9.709 1.00 70.50 142 ASP A C 1
ATOM 1171 O O . ASP A 1 142 ? 3.933 -17.918 9.568 1.00 70.50 142 ASP A O 1
ATOM 1175 N N . VAL A 1 143 ? 3.252 -15.850 9.040 1.00 62.78 143 VAL A N 1
ATOM 1176 C CA . VAL A 1 143 ? 2.251 -16.256 8.043 1.00 62.78 143 VAL A CA 1
ATOM 1177 C C . VAL A 1 143 ? 2.873 -16.401 6.646 1.00 62.78 143 VAL A C 1
ATOM 1179 O O . VAL A 1 143 ? 2.291 -17.045 5.772 1.00 62.78 143 VAL A O 1
ATOM 1182 N N . TYR A 1 144 ? 4.052 -15.816 6.425 1.00 58.22 144 TYR A N 1
ATOM 1183 C CA . TYR A 1 144 ? 4.766 -15.876 5.157 1.00 58.22 144 TYR A CA 1
ATOM 1184 C C . TYR A 1 144 ? 5.664 -17.116 5.114 1.00 58.22 144 TYR A C 1
ATOM 1186 O O . TYR A 1 144 ? 6.668 -17.186 5.815 1.00 58.22 144 TYR A O 1
ATOM 1194 N N . TYR A 1 145 ? 5.291 -18.090 4.283 1.00 58.84 145 TYR A N 1
ATOM 1195 C CA . TYR A 1 145 ? 6.155 -19.211 3.914 1.00 58.84 145 TYR A CA 1
ATOM 1196 C C . TYR A 1 145 ? 6.809 -18.895 2.563 1.00 58.84 145 TYR A C 1
ATOM 1198 O O . TYR A 1 145 ? 6.100 -18.475 1.643 1.00 58.84 145 TYR A O 1
ATOM 1206 N N . ASP A 1 146 ? 8.134 -19.051 2.485 1.00 43.91 146 ASP A N 1
ATOM 1207 C CA . ASP A 1 146 ? 8.931 -18.901 1.253 1.00 43.91 146 ASP A CA 1
ATOM 1208 C C . ASP A 1 146 ? 8.565 -19.944 0.181 1.00 43.91 146 ASP A C 1
ATOM 1210 O O . ASP A 1 146 ? 8.274 -21.110 0.547 1.00 43.91 146 ASP A O 1
#

Foldseek 3Di:
DDDDDDDDDDDDDDADPVNVVVVVVVVVVQWDADPVRDIDGDPQQVDKDKDKDKDWPDDPDDDDDDPPPDDDDDDDDPDPVPTDIWMKIFIFGDWDADPVRHTPGPRGDDIGTQWDFDFQCPDDPVDGGGDTDIDHDDDDPVVDDD

pLDDT: mean 87.81, std 9.62, range [43.91, 96.69]